Protein AF-A0A1C5ZZT8-F1 (afdb_monomer)

Solvent-accessible surface area (backbone atoms only — not comparable to full-atom values): 4144 Å² total; per-residue (Å²): 130,61,67,69,38,53,55,51,50,50,49,27,50,76,54,52,60,29,57,58,69,66,40,69,66,48,29,63,74,67,67,50,93,44,54,68,58,48,51,55,30,48,50,61,29,43,80,64,57,50,33,39,76,55,98,75,24,33,25,55,54,46,65,65,58,38,53,50,44,69,74,75,108

Nearest PDB structures (foldseek):
  2qen-assembly1_A  TM=8.031E-01  e=3.240E-02  unclassified
  5x12-assembly1_A-2  TM=6.680E-01  e=3.689E-02  Bacillus spizizenii str. W23
  5zc2-assembly1_B  TM=6.687E-01  e=3.457E-02  Acinetobacter baumannii
  6qwk-assembly1_B  TM=6.159E-01  e=1.266E-01  Listeria monocytogenes
  8jxk-assembly3_E  TM=6.551E-01  e=1.868E-01  Mycobacterium tuberculosis H37Rv

Foldseek 3Di:
DPPLLLLLQLLQLVVQWAAPCLDPVSCVVSVHDHSVSNVVSVVVCVVVQQWDADPRTIHGNDPVVSVVSVVPD

Secondary structure (DSSP, 8-state):
--HHHHHHHHHHHHHSSEE-TTSHHHHHHTT-S-HHHHHHHHHHHHTTTSEEEETTEEEES-HHHHHHHHHH-

Sequence (73 aa):
MPEKQKELLIAITKEGKASAITYGAFIKKYRLPSSSSVQSALKGLLEKDFVTQEAGAYQIYDRFFGLWLQRNY

Structure (mmCIF, N/CA/C/O backbone):
data_AF-A0A1C5ZZT8-F1
#
_entry.id   AF-A0A1C5ZZT8-F1
#
loop_
_atom_site.group_PDB
_atom_site.id
_atom_site.type_symbol
_atom_site.label_atom_id
_atom_site.label_alt_id
_atom_site.label_comp_id
_atom_site.label_asym_id
_atom_site.label_entity_id
_atom_site.label_seq_id
_atom_site.pdbx_PDB_ins_code
_atom_site.Cartn_x
_atom_site.Cartn_y
_atom_site.Cartn_z
_atom_site.occupancy
_atom_site.B_iso_or_equiv
_atom_site.auth_seq_id
_atom_site.auth_comp_id
_atom_site.auth_asym_id
_atom_site.auth_atom_id
_atom_site.pdbx_PDB_model_num
ATOM 1 N N . MET A 1 1 ? 12.979 6.489 -0.803 1.00 60.75 1 MET A N 1
ATOM 2 C CA . MET A 1 1 ? 11.712 6.329 -0.051 1.00 60.75 1 MET A CA 1
ATOM 3 C C . MET A 1 1 ? 12.055 5.806 1.340 1.00 60.75 1 MET A C 1
ATOM 5 O O . MET A 1 1 ? 12.915 4.937 1.404 1.00 60.75 1 MET A O 1
ATOM 9 N N . PRO A 1 2 ? 11.439 6.310 2.421 1.00 77.88 2 PRO A N 1
ATOM 10 C CA . PRO A 1 2 ? 11.527 5.713 3.756 1.00 77.88 2 PRO A CA 1
ATOM 11 C C . PRO A 1 2 ? 11.131 4.231 3.710 1.00 77.88 2 PRO A C 1
ATOM 13 O O . PRO A 1 2 ? 10.137 3.901 3.060 1.00 77.88 2 PRO A O 1
ATOM 16 N N . GLU A 1 3 ? 11.850 3.353 4.414 1.00 80.19 3 GLU A N 1
ATOM 17 C CA . GLU A 1 3 ? 11.583 1.899 4.432 1.00 80.19 3 GLU A CA 1
ATOM 18 C C . GLU A 1 3 ? 10.124 1.578 4.784 1.00 80.19 3 GLU A C 1
ATOM 20 O O . GLU A 1 3 ? 9.449 0.873 4.038 1.00 80.19 3 GLU A O 1
ATOM 25 N N . LYS A 1 4 ? 9.574 2.256 5.798 1.00 81.38 4 LYS A N 1
ATOM 26 C CA . LYS A 1 4 ? 8.161 2.146 6.199 1.00 81.38 4 LYS A CA 1
ATOM 27 C C . LYS A 1 4 ? 7.149 2.434 5.083 1.00 81.38 4 LYS A C 1
ATOM 29 O O . LYS A 1 4 ? 6.076 1.838 5.058 1.00 81.38 4 LYS A O 1
ATOM 34 N N . GLN A 1 5 ? 7.454 3.367 4.172 1.00 84.88 5 GLN A N 1
ATOM 35 C CA . GLN A 1 5 ? 6.565 3.669 3.045 1.00 84.88 5 GLN A CA 1
ATOM 36 C C . GLN A 1 5 ? 6.601 2.538 2.030 1.00 84.88 5 GLN A C 1
ATOM 38 O O . GLN A 1 5 ? 5.554 2.155 1.525 1.00 84.88 5 GLN A O 1
ATOM 43 N N . LYS A 1 6 ? 7.789 1.987 1.769 1.00 85.31 6 LYS A N 1
ATOM 44 C CA . LYS A 1 6 ? 7.982 0.866 0.851 1.00 85.31 6 LYS A CA 1
ATOM 45 C C . LYS A 1 6 ? 7.262 -0.390 1.344 1.00 85.31 6 LYS A C 1
ATOM 47 O O . LYS A 1 6 ? 6.534 -1.000 0.571 1.00 85.31 6 LYS A O 1
ATOM 52 N N . GLU A 1 7 ? 7.420 -0.741 2.619 1.00 86.38 7 GLU A N 1
ATOM 53 C CA . GLU A 1 7 ? 6.743 -1.898 3.220 1.00 86.38 7 GLU A CA 1
ATOM 54 C C . GLU A 1 7 ? 5.219 -1.770 3.152 1.00 86.38 7 GLU A C 1
ATOM 56 O O . GLU A 1 7 ? 4.538 -2.710 2.746 1.00 86.38 7 GLU A O 1
ATOM 61 N N . LEU A 1 8 ? 4.683 -0.586 3.472 1.00 86.94 8 LEU A N 1
ATOM 62 C CA . LEU A 1 8 ? 3.251 -0.318 3.364 1.00 86.94 8 LEU A CA 1
ATOM 63 C C . LEU A 1 8 ? 2.755 -0.424 1.915 1.00 86.94 8 LEU A C 1
ATOM 65 O O . LEU A 1 8 ? 1.695 -0.994 1.669 1.00 86.94 8 LEU A O 1
ATOM 69 N N . LEU A 1 9 ? 3.531 0.084 0.956 1.00 86.94 9 LEU A N 1
ATOM 70 C CA . LEU A 1 9 ? 3.224 -0.006 -0.472 1.00 86.94 9 LEU A CA 1
ATOM 71 C C . LEU A 1 9 ? 3.130 -1.465 -0.927 1.00 86.94 9 LEU A C 1
ATOM 73 O O . LEU A 1 9 ? 2.147 -1.854 -1.554 1.00 86.94 9 LEU A O 1
ATOM 77 N N . ILE A 1 10 ? 4.113 -2.290 -0.560 1.00 86.56 10 ILE A N 1
ATOM 78 C CA . ILE A 1 10 ? 4.131 -3.723 -0.882 1.00 86.56 10 ILE A CA 1
ATOM 79 C C . ILE A 1 10 ? 2.947 -4.433 -0.218 1.00 86.56 10 ILE A C 1
ATOM 81 O O . ILE A 1 10 ? 2.284 -5.237 -0.866 1.00 86.56 10 ILE A O 1
ATOM 85 N N . ALA A 1 11 ? 2.635 -4.115 1.040 1.00 87.94 11 ALA A N 1
ATOM 86 C CA . ALA A 1 11 ? 1.492 -4.688 1.748 1.00 87.94 11 ALA A CA 1
ATOM 87 C C . ALA A 1 11 ? 0.162 -4.372 1.043 1.00 87.94 11 ALA A C 1
ATOM 89 O O . ALA A 1 11 ? -0.624 -5.279 0.774 1.00 87.94 11 ALA A 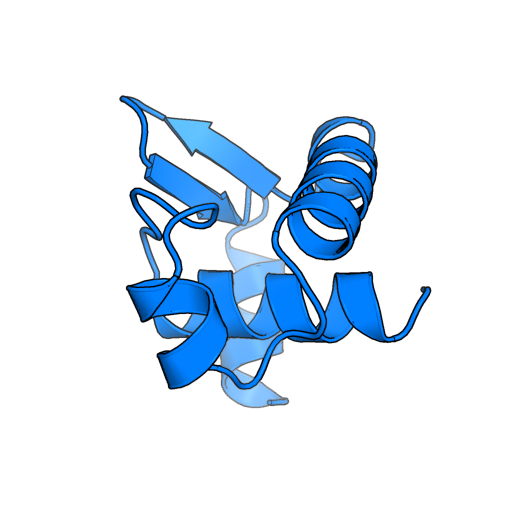O 1
ATOM 90 N N . ILE A 1 12 ? -0.055 -3.106 0.663 1.00 87.50 12 ILE A N 1
ATOM 91 C CA . ILE A 1 1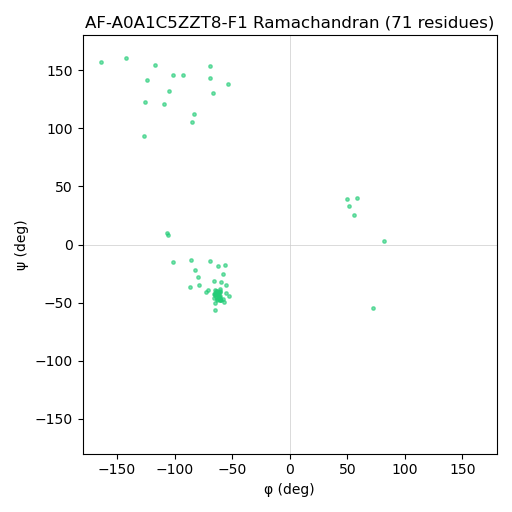2 ? -1.236 -2.679 -0.105 1.00 87.50 12 ILE A CA 1
ATOM 92 C C . ILE A 1 12 ? -1.286 -3.392 -1.462 1.00 87.50 12 ILE A C 1
ATOM 94 O O . ILE A 1 12 ? -2.343 -3.862 -1.875 1.00 87.50 12 ILE A O 1
ATOM 98 N N . THR A 1 13 ? -0.139 -3.538 -2.129 1.00 87.81 13 THR A N 1
ATOM 99 C CA . THR A 1 13 ? -0.028 -4.252 -3.412 1.00 87.81 13 THR A CA 1
ATOM 100 C C . THR A 1 13 ? -0.408 -5.726 -3.286 1.00 87.81 13 THR A C 1
ATOM 102 O O . THR A 1 13 ? -1.148 -6.247 -4.118 1.00 87.81 13 THR A O 1
ATOM 105 N N . LYS A 1 14 ? 0.102 -6.410 -2.253 1.00 84.69 14 LYS A N 1
ATOM 106 C CA . LYS A 1 14 ? -0.167 -7.834 -2.002 1.00 84.69 14 LYS A CA 1
ATOM 107 C C . LYS A 1 14 ? -1.625 -8.080 -1.651 1.00 84.69 14 LYS A C 1
ATOM 109 O O . LYS A 1 14 ? -2.164 -9.127 -1.990 1.00 84.69 14 LYS A O 1
ATOM 114 N N . GLU A 1 15 ? -2.263 -7.110 -1.011 1.00 84.50 15 GLU A N 1
ATOM 115 C CA . GLU A 1 15 ? -3.682 -7.180 -0.691 1.00 84.50 15 GLU A CA 1
ATOM 116 C C . GLU A 1 15 ? -4.579 -6.769 -1.871 1.00 84.50 15 GLU A C 1
ATOM 118 O O . GLU A 1 15 ? -5.742 -7.161 -1.928 1.00 84.50 15 GLU A O 1
ATOM 123 N N . GLY A 1 16 ? -4.044 -6.005 -2.831 1.00 79.25 16 GLY A N 1
ATOM 124 C CA . GLY A 1 16 ? -4.740 -5.482 -4.010 1.00 79.25 16 GLY A CA 1
ATOM 125 C C . GLY A 1 16 ? -5.717 -4.355 -3.667 1.00 79.25 16 GLY A C 1
ATOM 126 O O . GLY A 1 16 ? -5.611 -3.255 -4.206 1.00 79.25 16 GLY A O 1
ATOM 127 N N . LYS A 1 17 ? -6.638 -4.621 -2.735 1.00 78.62 17 LYS A N 1
ATOM 128 C CA . LYS A 1 17 ? -7.533 -3.651 -2.097 1.00 78.62 17 LYS A CA 1
ATOM 129 C C . LYS A 1 17 ? -7.397 -3.784 -0.586 1.00 78.62 17 LYS A C 1
ATOM 131 O O . LYS A 1 17 ? -8.059 -4.610 0.037 1.00 78.62 17 LYS A O 1
ATOM 136 N N . ALA A 1 18 ? -6.521 -2.980 0.001 1.00 82.00 18 ALA A N 1
ATOM 137 C CA . ALA A 1 18 ? -6.269 -3.017 1.431 1.00 82.00 18 ALA A CA 1
ATOM 138 C C . ALA A 1 18 ? -7.300 -2.155 2.166 1.00 82.00 18 ALA A C 1
ATOM 140 O O . ALA A 1 18 ? -7.242 -0.925 2.141 1.00 82.00 18 ALA A O 1
ATOM 141 N N . SER A 1 19 ? -8.256 -2.789 2.831 1.00 77.62 19 SER A N 1
ATOM 142 C CA . SER A 1 19 ? -9.181 -2.107 3.738 1.00 77.62 19 SER A CA 1
ATOM 143 C C . SER A 1 19 ? -8.625 -2.144 5.158 1.00 77.62 19 SER A C 1
ATOM 145 O O . SER A 1 19 ? -7.988 -3.112 5.560 1.00 77.62 19 SER A O 1
ATOM 147 N N . ALA A 1 20 ? -8.867 -1.089 5.938 1.00 76.94 20 ALA A N 1
ATOM 148 C CA . ALA A 1 20 ? -8.447 -1.031 7.341 1.00 76.94 20 ALA A CA 1
ATOM 149 C C . ALA A 1 20 ? -6.923 -1.201 7.571 1.00 76.94 20 ALA A C 1
ATOM 151 O O . ALA A 1 20 ? -6.494 -1.801 8.550 1.00 76.94 20 ALA A O 1
ATOM 152 N N . ILE A 1 21 ? -6.080 -0.602 6.726 1.00 74.56 21 ILE A N 1
ATOM 153 C CA . ILE A 1 21 ? -4.606 -0.612 6.871 1.00 74.56 21 ILE A CA 1
ATOM 154 C C . ILE A 1 21 ? -4.071 -0.076 8.213 1.00 74.56 21 ILE A C 1
ATOM 156 O O . ILE A 1 21 ? -2.925 -0.332 8.576 1.00 74.56 21 ILE A O 1
ATOM 160 N N . THR A 1 22 ? -4.884 0.660 8.971 1.00 72.94 22 THR A N 1
ATOM 161 C CA . THR A 1 22 ? -4.553 1.145 10.320 1.00 72.94 22 THR A CA 1
ATOM 162 C C . THR A 1 22 ? -4.868 0.150 11.434 1.00 72.94 22 THR A C 1
ATOM 164 O O . THR A 1 22 ? -4.404 0.349 12.562 1.00 72.94 22 THR A O 1
ATOM 167 N N . TYR A 1 23 ? -5.632 -0.910 11.146 1.00 76.88 23 TYR A N 1
ATOM 168 C CA . TYR A 1 23 ? -5.967 -1.940 12.123 1.00 76.88 23 TYR A CA 1
ATOM 169 C C . TYR A 1 23 ? -4.737 -2.768 12.492 1.00 76.88 23 TYR A C 1
ATOM 171 O O . TYR A 1 23 ? -3.921 -3.144 11.647 1.00 76.88 23 TYR A O 1
ATOM 179 N N . GLY A 1 24 ? -4.661 -3.155 13.768 1.00 73.56 24 GLY A N 1
ATOM 180 C CA . GLY A 1 24 ? -3.573 -3.988 14.287 1.00 73.56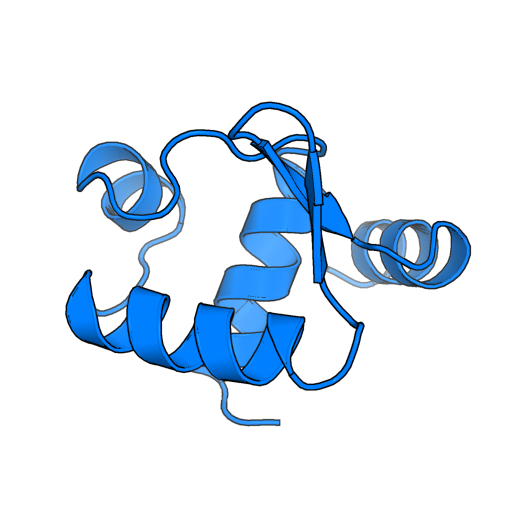 24 GLY A CA 1
ATOM 181 C C . GLY A 1 24 ? -3.431 -5.341 13.576 1.00 73.56 24 GLY A C 1
ATOM 182 O O . GLY A 1 24 ? -2.332 -5.887 13.527 1.00 73.56 24 GLY A O 1
ATOM 183 N N . ALA A 1 25 ? -4.508 -5.862 12.979 1.00 78.44 25 ALA A N 1
ATOM 184 C CA . ALA A 1 25 ? -4.475 -7.089 12.183 1.00 78.44 25 ALA A CA 1
ATOM 185 C C . ALA A 1 25 ? -3.605 -6.944 10.922 1.00 78.44 25 ALA A C 1
ATOM 187 O O . ALA A 1 25 ? -2.765 -7.803 10.661 1.00 78.44 25 ALA A O 1
ATOM 188 N N . PHE A 1 26 ? -3.745 -5.835 10.187 1.00 83.00 26 PHE A N 1
ATOM 189 C CA . PHE A 1 26 ? -2.942 -5.543 8.996 1.00 83.00 26 PHE A CA 1
ATOM 190 C C . PHE A 1 26 ? -1.468 -5.337 9.370 1.00 83.00 26 PHE A C 1
ATOM 192 O O . PHE A 1 26 ? -0.565 -5.907 8.761 1.00 83.00 26 PHE A O 1
ATOM 199 N N . ILE A 1 27 ? -1.229 -4.607 10.460 1.00 83.75 27 ILE A N 1
ATOM 200 C CA . ILE A 1 27 ? 0.114 -4.349 10.989 1.00 83.75 27 ILE A CA 1
ATOM 201 C C . ILE A 1 27 ? 0.811 -5.651 11.385 1.00 83.75 27 ILE A C 1
ATOM 203 O O . ILE A 1 27 ? 1.957 -5.863 11.002 1.00 83.75 27 ILE A O 1
ATOM 207 N N . LYS A 1 28 ? 0.121 -6.560 12.087 1.00 83.06 28 LYS A N 1
ATOM 208 C CA . LYS A 1 28 ? 0.669 -7.882 12.427 1.00 83.06 28 LYS A CA 1
ATOM 209 C C . LYS A 1 28 ? 0.917 -8.747 11.194 1.00 83.06 28 LYS A C 1
ATOM 211 O O . LYS A 1 28 ? 1.953 -9.402 11.129 1.00 83.06 28 LYS A O 1
ATOM 216 N N . LYS A 1 29 ? -0.006 -8.743 10.228 1.00 84.69 29 LYS A N 1
ATOM 217 C CA . LYS A 1 29 ? 0.077 -9.555 9.004 1.00 84.69 29 LYS A CA 1
ATOM 218 C C . LYS A 1 29 ? 1.315 -9.219 8.170 1.00 84.69 29 LYS A C 1
ATOM 220 O O . LYS A 1 29 ? 1.976 -10.132 7.689 1.00 84.69 29 LYS A O 1
ATOM 225 N N . TYR A 1 30 ? 1.657 -7.934 8.064 1.00 83.88 30 TYR A N 1
ATOM 226 C CA . TYR A 1 30 ? 2.811 -7.459 7.290 1.00 83.88 30 TYR A CA 1
ATOM 227 C C . TYR A 1 30 ? 3.997 -7.006 8.149 1.00 83.88 30 TYR A C 1
ATOM 229 O O . TYR A 1 30 ? 4.936 -6.428 7.616 1.00 83.88 30 TYR A O 1
ATOM 237 N N . ARG A 1 31 ? 3.965 -7.264 9.465 1.00 80.50 31 ARG A N 1
ATOM 238 C CA . ARG A 1 31 ? 4.995 -6.848 10.441 1.00 80.50 31 ARG A CA 1
ATOM 239 C C . ARG A 1 31 ? 5.375 -5.364 10.341 1.00 80.50 31 ARG A C 1
ATOM 241 O O . ARG A 1 31 ? 6.533 -4.997 10.501 1.00 80.50 31 ARG A O 1
ATOM 248 N N . LEU A 1 32 ? 4.382 -4.510 10.107 1.00 82.62 32 LEU A N 1
ATOM 249 C CA . LEU A 1 32 ? 4.578 -3.065 10.038 1.00 82.62 32 LEU A CA 1
ATOM 250 C C . LEU A 1 32 ? 4.921 -2.504 11.432 1.00 82.62 32 LEU A C 1
ATOM 252 O O . LEU A 1 32 ? 4.504 -3.071 12.443 1.00 82.62 32 LEU A O 1
ATOM 256 N N . PRO A 1 33 ? 5.638 -1.369 11.516 1.00 76.38 33 PRO A N 1
ATOM 257 C CA . PRO A 1 33 ? 6.192 -0.886 12.779 1.00 76.38 33 PRO A CA 1
ATOM 258 C C . PRO A 1 33 ? 5.124 -0.495 13.810 1.00 76.38 33 PRO A C 1
ATOM 260 O O . PRO A 1 33 ? 5.131 -0.985 14.934 1.00 76.38 33 PRO A O 1
ATOM 263 N N . SER A 1 34 ? 4.209 0.418 13.476 1.00 81.56 34 SER A N 1
ATOM 264 C CA . SER A 1 34 ? 3.136 0.876 14.380 1.00 81.56 34 SER A CA 1
ATOM 265 C C . SER A 1 34 ? 2.044 1.605 13.598 1.00 81.56 34 SER A C 1
ATOM 267 O O . SER A 1 34 ? 2.341 2.175 12.546 1.00 81.56 34 SER A O 1
ATOM 269 N N . SER A 1 35 ? 0.814 1.682 14.127 1.00 81.25 35 SER A N 1
ATOM 270 C CA . SER A 1 35 ? -0.307 2.370 13.454 1.00 81.25 35 SER A CA 1
ATOM 271 C C . SER A 1 35 ? 0.015 3.822 13.106 1.00 81.25 35 SER A C 1
ATOM 273 O O . SER A 1 35 ? -0.279 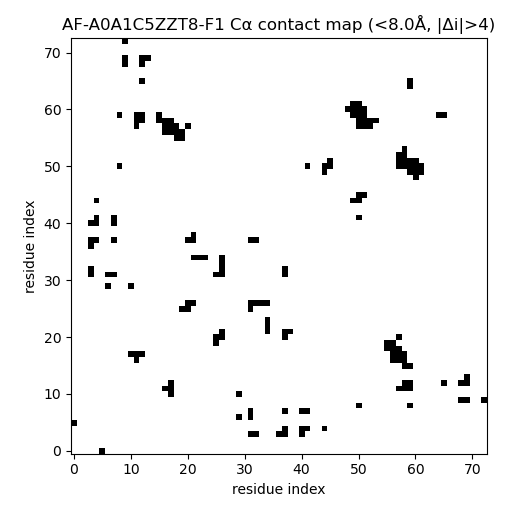4.248 11.993 1.00 81.25 35 SER A O 1
ATOM 275 N N . SER A 1 36 ? 0.675 4.567 14.000 1.00 83.12 36 SER A N 1
ATOM 276 C CA . SER A 1 36 ? 1.071 5.959 13.733 1.00 83.12 36 SER A CA 1
ATOM 277 C C . SER A 1 36 ? 2.081 6.064 12.589 1.00 83.12 36 SER A C 1
ATOM 279 O O . SER A 1 36 ? 1.929 6.896 11.699 1.00 83.12 36 SER A O 1
ATOM 281 N N . SER A 1 37 ? 3.076 5.174 12.556 1.00 83.25 37 SER A N 1
ATOM 282 C CA . SER A 1 37 ? 4.061 5.119 11.469 1.00 83.25 37 SER A CA 1
ATOM 283 C C . SER A 1 37 ? 3.419 4.763 10.130 1.00 83.25 37 SER A C 1
ATOM 285 O O . SER A 1 37 ? 3.769 5.363 9.114 1.00 83.25 37 SER A O 1
ATOM 287 N N . VAL A 1 38 ? 2.465 3.828 10.134 1.00 86.19 38 VAL A N 1
ATOM 288 C CA . VAL A 1 38 ? 1.680 3.439 8.955 1.00 86.19 38 VAL A CA 1
ATOM 289 C C . VAL A 1 38 ? 0.805 4.595 8.475 1.00 86.19 38 VAL A C 1
ATOM 291 O O . VAL A 1 38 ? 0.786 4.876 7.284 1.00 86.19 38 VAL A O 1
ATOM 294 N N . GLN A 1 39 ? 0.150 5.324 9.380 1.00 86.62 39 GLN A N 1
ATOM 295 C CA . GLN A 1 39 ? -0.644 6.513 9.053 1.00 86.62 39 GLN A CA 1
ATOM 296 C C . GLN A 1 39 ? 0.194 7.622 8.409 1.00 86.62 39 GLN A C 1
ATOM 298 O O . GLN A 1 39 ? -0.179 8.140 7.359 1.00 86.62 39 GLN A O 1
ATOM 303 N N . SER A 1 40 ? 1.353 7.963 8.981 1.00 88.44 40 SER A N 1
ATOM 304 C CA . SER A 1 40 ? 2.238 8.964 8.372 1.00 88.44 40 SER A CA 1
ATOM 305 C C . SER A 1 40 ? 2.788 8.501 7.022 1.00 88.44 40 SER A C 1
ATOM 307 O O . SER A 1 40 ? 2.890 9.297 6.092 1.00 88.44 40 SER A O 1
ATOM 309 N N . ALA A 1 41 ? 3.138 7.215 6.899 1.00 87.94 41 ALA A N 1
ATOM 310 C CA . ALA A 1 41 ? 3.602 6.635 5.644 1.00 87.94 41 ALA A CA 1
ATOM 311 C C . ALA A 1 41 ? 2.517 6.694 4.562 1.00 87.94 41 ALA A C 1
ATOM 313 O O . ALA A 1 41 ? 2.806 7.149 3.458 1.00 87.94 41 ALA A O 1
ATOM 314 N N . LEU A 1 42 ? 1.289 6.297 4.905 1.00 87.50 42 LEU A N 1
ATOM 315 C CA . LEU A 1 42 ? 0.106 6.352 4.054 1.00 87.50 42 LEU A CA 1
ATOM 316 C C . LEU A 1 42 ? -0.172 7.771 3.569 1.00 87.50 42 LEU A C 1
ATOM 318 O O . LEU A 1 42 ? -0.357 7.975 2.375 1.00 87.50 42 LEU A O 1
ATOM 322 N N . LYS A 1 43 ? -0.175 8.748 4.481 1.00 88.19 43 LYS A N 1
ATOM 323 C CA . LYS A 1 43 ? -0.441 10.146 4.140 1.00 88.19 43 LYS A CA 1
ATOM 324 C C . LYS A 1 43 ? 0.558 10.654 3.100 1.00 88.19 43 LYS A C 1
ATOM 326 O O . LYS A 1 43 ? 0.147 11.133 2.054 1.00 88.19 43 LYS A O 1
ATOM 331 N N . GLY A 1 44 ? 1.848 10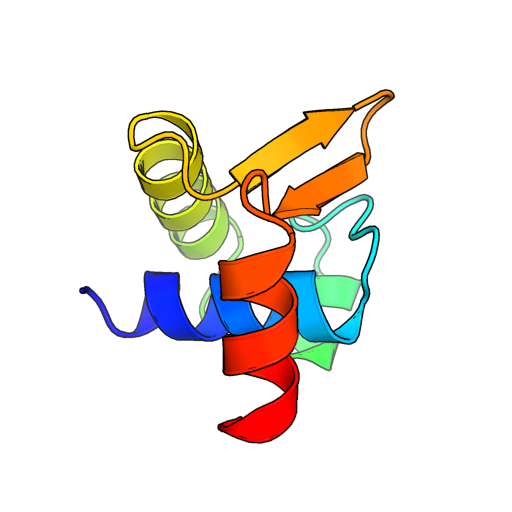.389 3.307 1.00 89.06 44 GLY A N 1
ATOM 332 C CA . GLY A 1 44 ? 2.878 10.743 2.331 1.00 89.06 44 GLY A CA 1
ATOM 333 C C . GLY A 1 44 ? 2.840 9.937 1.023 1.00 89.06 44 GLY A C 1
ATOM 334 O O . GLY A 1 44 ? 3.533 10.311 0.082 1.00 89.06 44 GLY A O 1
ATOM 335 N N . LEU A 1 45 ? 2.107 8.818 0.959 1.00 87.88 45 LEU A N 1
ATOM 336 C CA . LEU A 1 45 ? 1.860 8.070 -0.283 1.00 87.88 45 LEU A CA 1
ATOM 337 C C . LEU A 1 45 ? 0.641 8.612 -1.038 1.00 87.88 45 LEU A C 1
ATOM 339 O O . LEU A 1 45 ? 0.683 8.664 -2.263 1.00 87.88 45 LEU A O 1
ATOM 343 N N . LEU A 1 46 ? -0.400 9.038 -0.315 1.00 87.69 46 LEU A N 1
ATOM 344 C CA . LEU A 1 46 ? -1.569 9.731 -0.865 1.00 87.69 46 LEU A CA 1
ATOM 345 C C . LEU A 1 46 ? -1.181 11.106 -1.424 1.00 87.69 46 LEU A C 1
ATOM 347 O O . LEU A 1 46 ? -1.530 11.421 -2.549 1.00 87.69 46 LEU A O 1
ATOM 351 N N . GLU A 1 47 ? -0.390 11.889 -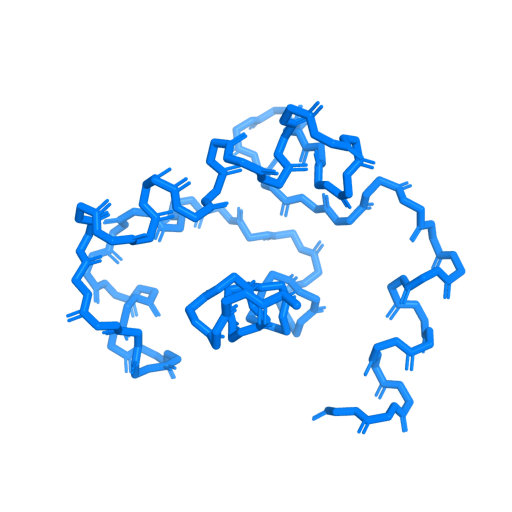0.682 1.00 88.81 47 GLU A N 1
ATOM 352 C CA . GLU A 1 47 ? 0.092 13.218 -1.112 1.00 88.81 47 GLU A CA 1
ATOM 353 C C . GLU A 1 47 ? 0.982 13.178 -2.362 1.00 88.81 47 GLU A C 1
ATOM 355 O O . GLU A 1 47 ? 1.211 14.201 -2.996 1.00 88.81 47 GLU A O 1
ATOM 360 N N . LYS A 1 48 ? 1.531 12.007 -2.684 1.00 86.19 48 LYS A N 1
ATOM 361 C CA . LYS A 1 48 ? 2.389 11.785 -3.850 1.00 86.19 48 LYS A CA 1
ATOM 362 C C . LYS A 1 48 ? 1.677 11.016 -4.968 1.00 86.19 48 LYS A C 1
ATOM 364 O O . LYS A 1 48 ? 2.355 10.551 -5.879 1.00 86.19 48 LYS A O 1
ATOM 369 N N . ASP A 1 49 ? 0.367 10.797 -4.842 1.00 86.81 49 ASP A N 1
ATOM 370 C CA . ASP A 1 49 ? -0.463 10.047 -5.792 1.00 86.81 49 ASP A CA 1
ATOM 371 C C . ASP A 1 49 ? 0.033 8.613 -6.086 1.00 86.81 49 ASP A C 1
ATOM 373 O O . ASP A 1 49 ? -0.263 8.028 -7.125 1.00 86.81 49 ASP A O 1
ATOM 377 N N . PHE A 1 50 ? 0.777 7.992 -5.159 1.00 86.25 50 PHE A N 1
ATOM 378 C CA . PHE A 1 50 ? 1.187 6.585 -5.297 1.00 86.25 50 PHE A CA 1
ATOM 379 C C . PHE A 1 50 ? 0.059 5.621 -4.925 1.00 86.25 50 PHE A C 1
ATOM 381 O O . PHE A 1 50 ? -0.061 4.531 -5.487 1.00 86.25 50 PHE A O 1
ATOM 388 N N . VAL A 1 51 ? -0.751 6.003 -3.941 1.00 87.81 51 VAL A N 1
ATOM 389 C CA . VAL A 1 51 ? -1.869 5.217 -3.416 1.00 87.81 51 VAL A CA 1
ATOM 390 C C . VAL A 1 51 ? -3.117 6.077 -3.521 1.00 87.81 51 VAL A C 1
ATOM 392 O O . VAL A 1 51 ? -3.058 7.271 -3.261 1.00 87.81 51 VAL A O 1
ATOM 395 N N . THR A 1 52 ? -4.241 5.466 -3.872 1.00 89.25 52 THR A N 1
ATOM 396 C CA . THR A 1 52 ? -5.561 6.092 -3.862 1.00 89.25 52 THR A CA 1
ATOM 397 C C . THR A 1 52 ? -6.474 5.377 -2.874 1.00 89.25 52 THR A C 1
ATOM 399 O O . THR A 1 52 ? -6.278 4.196 -2.562 1.00 89.25 52 THR A O 1
ATOM 402 N N . GLN A 1 53 ? -7.466 6.102 -2.363 1.00 86.62 53 GLN A N 1
ATOM 403 C CA . GLN A 1 53 ? -8.509 5.555 -1.512 1.00 86.62 53 GLN A CA 1
ATOM 404 C C . GLN A 1 53 ? -9.833 5.539 -2.278 1.00 86.62 53 GLN A C 1
ATOM 406 O O . GLN A 1 53 ? -10.344 6.584 -2.667 1.00 86.62 53 GLN A O 1
ATOM 411 N N . GLU A 1 54 ? -10.418 4.356 -2.441 1.00 83.19 54 GLU A N 1
ATOM 412 C CA . GLU A 1 54 ? -11.715 4.162 -3.085 1.00 83.19 54 GLU A CA 1
ATOM 413 C C . GLU A 1 54 ? -12.633 3.375 -2.144 1.00 83.19 54 GLU A C 1
ATOM 415 O O . GLU A 1 54 ? -12.288 2.281 -1.699 1.00 83.19 54 GLU A O 1
ATOM 420 N N . ALA A 1 55 ? -13.793 3.946 -1.800 1.00 80.12 55 ALA A N 1
ATOM 421 C CA . ALA A 1 55 ? -14.803 3.318 -0.935 1.00 80.12 55 ALA A CA 1
ATOM 422 C C . ALA A 1 55 ? -14.260 2.767 0.408 1.00 80.12 55 ALA A C 1
ATOM 424 O O . ALA A 1 55 ? -14.728 1.751 0.917 1.00 80.12 55 ALA A O 1
ATOM 425 N N . GLY A 1 56 ? -13.248 3.423 0.989 1.00 79.06 56 GLY A N 1
ATOM 426 C CA . GLY A 1 56 ? -12.612 2.991 2.242 1.00 79.06 56 GLY A CA 1
ATOM 427 C C . GLY A 1 56 ? -11.554 1.888 2.089 1.00 79.06 56 GLY A C 1
ATOM 428 O O . GLY A 1 56 ? -10.982 1.451 3.091 1.00 79.06 56 GLY A O 1
ATOM 429 N N . ALA A 1 57 ? -11.254 1.462 0.862 1.00 85.44 57 ALA A N 1
ATOM 430 C CA . ALA A 1 57 ? -10.119 0.610 0.532 1.00 85.44 57 ALA A CA 1
ATOM 431 C C . ALA A 1 57 ? -8.978 1.439 -0.068 1.00 85.44 57 ALA A C 1
ATOM 433 O O . ALA A 1 57 ? -9.207 2.410 -0.783 1.00 85.44 57 ALA A O 1
ATOM 434 N N . TYR A 1 58 ? -7.744 1.038 0.212 1.00 88.38 58 TYR A N 1
ATOM 435 C CA . TYR A 1 58 ? -6.539 1.642 -0.335 1.00 88.38 58 TYR A CA 1
ATOM 436 C C . TYR A 1 58 ? -5.957 0.728 -1.407 1.00 88.38 58 TYR A C 1
ATOM 438 O O . TYR A 1 58 ? -5.820 -0.478 -1.197 1.00 88.38 58 TYR A O 1
ATOM 446 N N . GLN A 1 59 ? -5.615 1.303 -2.553 1.00 88.88 59 GLN A N 1
ATOM 447 C CA . GLN A 1 59 ? -5.011 0.591 -3.676 1.00 88.88 59 GLN A CA 1
ATOM 448 C C . GLN A 1 59 ? -3.965 1.470 -4.351 1.00 88.88 59 GLN A C 1
ATOM 450 O O . GLN A 1 59 ? -3.962 2.689 -4.186 1.00 88.88 59 GLN A O 1
ATOM 455 N N . ILE A 1 60 ? -3.061 0.861 -5.112 1.00 89.69 60 ILE A N 1
ATOM 456 C CA . ILE A 1 60 ? -2.105 1.635 -5.904 1.00 89.69 60 ILE A CA 1
ATOM 457 C C . ILE A 1 60 ? -2.871 2.387 -6.987 1.00 89.69 60 ILE A C 1
ATOM 459 O O . ILE A 1 60 ? -3.685 1.794 -7.693 1.00 89.69 60 ILE A O 1
ATOM 463 N N . TYR A 1 61 ? -2.600 3.685 -7.099 1.00 87.06 61 TYR A N 1
ATOM 464 C CA . TYR A 1 61 ? -3.207 4.528 -8.123 1.00 87.06 61 TYR A CA 1
ATOM 465 C C . TYR A 1 61 ? -2.761 4.094 -9.527 1.00 87.06 61 TYR A C 1
ATOM 467 O O . TYR A 1 61 ? -3.583 3.827 -10.402 1.00 87.06 61 TYR A O 1
ATOM 475 N N . ASP A 1 62 ? -1.450 3.939 -9.720 1.00 86.94 62 ASP A N 1
ATOM 476 C CA . ASP A 1 62 ? -0.875 3.475 -10.978 1.00 86.94 62 ASP A CA 1
ATOM 477 C C . ASP A 1 62 ? -0.898 1.937 -11.094 1.00 86.94 62 ASP A C 1
ATOM 479 O O . ASP A 1 62 ? -0.185 1.198 -10.404 1.00 86.94 62 ASP A O 1
ATOM 483 N N . ARG A 1 63 ? -1.717 1.438 -12.023 1.00 82.31 63 ARG A N 1
ATOM 484 C CA . ARG A 1 63 ? -1.876 0.002 -12.292 1.00 82.31 63 ARG A CA 1
ATOM 485 C C . ARG A 1 63 ? -0.564 -0.666 -12.728 1.00 82.31 63 ARG A C 1
ATOM 487 O O . ARG A 1 63 ? -0.309 -1.802 -12.331 1.00 82.31 63 ARG A O 1
ATOM 494 N N . PHE A 1 64 ? 0.265 0.011 -13.526 1.00 86.69 64 PHE A N 1
ATOM 495 C CA . PHE A 1 64 ? 1.553 -0.516 -13.984 1.00 86.69 64 PHE A CA 1
ATOM 496 C C . PHE A 1 64 ? 2.564 -0.565 -12.848 1.00 86.69 64 PHE A C 1
ATOM 498 O O . PHE A 1 64 ? 3.287 -1.551 -12.717 1.00 86.69 64 PHE A O 1
ATOM 505 N N . PHE A 1 65 ? 2.573 0.452 -11.989 1.00 85.94 65 PHE A N 1
ATOM 506 C CA . PHE A 1 65 ? 3.410 0.465 -10.799 1.00 85.94 65 PHE A CA 1
ATOM 507 C C . PHE A 1 65 ? 3.048 -0.682 -9.852 1.00 85.94 65 PHE A C 1
ATOM 509 O O . PHE A 1 65 ? 3.937 -1.382 -9.367 1.00 85.94 65 PHE A O 1
ATOM 516 N N . GLY A 1 66 ? 1.752 -0.949 -9.660 1.00 85.94 66 GLY A N 1
ATOM 517 C CA . GLY A 1 66 ? 1.286 -2.102 -8.886 1.00 85.94 66 GLY A CA 1
ATOM 518 C C . GLY A 1 66 ? 1.723 -3.443 -9.476 1.00 85.94 66 GLY A C 1
ATOM 519 O O . GLY A 1 66 ? 2.228 -4.297 -8.749 1.00 85.94 66 GL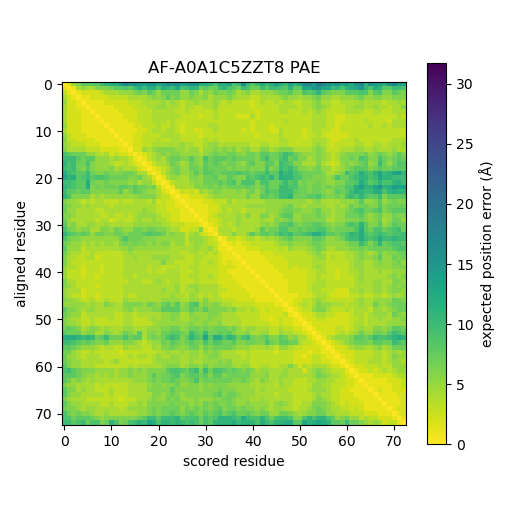Y A O 1
ATOM 520 N N . LEU A 1 67 ? 1.615 -3.614 -10.797 1.00 86.50 67 LEU A N 1
ATOM 521 C CA . LEU A 1 67 ? 2.105 -4.814 -11.489 1.00 86.50 67 LEU A CA 1
ATOM 522 C C . LEU A 1 67 ? 3.626 -4.973 -11.371 1.00 86.50 67 LEU A C 1
ATOM 524 O O . LEU A 1 67 ? 4.131 -6.082 -11.190 1.00 86.50 67 LEU A O 1
ATOM 528 N N . TRP A 1 68 ? 4.364 -3.868 -11.463 1.00 89.25 68 TRP A N 1
ATOM 529 C CA . TRP A 1 68 ? 5.811 -3.865 -11.296 1.00 89.25 68 TRP A CA 1
ATOM 530 C C . TRP A 1 68 ? 6.203 -4.265 -9.871 1.00 89.25 68 TRP A C 1
ATOM 532 O O . TRP A 1 68 ? 7.082 -5.109 -9.702 1.00 89.25 68 TRP A O 1
ATOM 542 N N . LEU A 1 69 ? 5.513 -3.741 -8.856 1.00 85.69 69 LEU A N 1
ATOM 543 C CA . LEU A 1 69 ? 5.715 -4.125 -7.459 1.00 85.69 69 LEU A CA 1
ATOM 544 C C . LEU A 1 69 ? 5.429 -5.606 -7.230 1.00 85.69 69 LEU A C 1
ATOM 546 O O . LEU A 1 69 ? 6.273 -6.266 -6.641 1.00 85.69 69 LEU A O 1
ATOM 550 N N . GLN A 1 70 ? 4.322 -6.142 -7.756 1.00 83.88 70 GLN A N 1
ATOM 551 C CA . GLN A 1 70 ? 4.016 -7.577 -7.657 1.00 83.88 70 GLN A CA 1
ATOM 552 C C . GLN A 1 70 ? 5.076 -8.472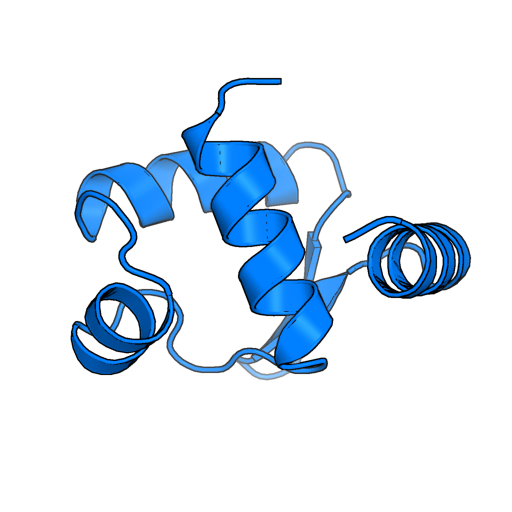 -8.306 1.00 83.88 70 GLN A C 1
ATOM 554 O O . GLN A 1 70 ? 5.278 -9.601 -7.871 1.00 83.88 70 GLN A O 1
ATOM 559 N N . ARG A 1 71 ? 5.730 -8.004 -9.375 1.00 85.75 71 ARG A N 1
ATOM 560 C CA . ARG A 1 71 ? 6.803 -8.760 -10.034 1.00 85.75 71 ARG A CA 1
ATOM 561 C C . ARG A 1 71 ? 8.148 -8.657 -9.321 1.00 85.75 71 ARG A C 1
ATOM 563 O O . ARG A 1 71 ? 8.958 -9.564 -9.470 1.00 85.75 71 ARG A O 1
ATOM 570 N N . ASN A 1 72 ? 8.406 -7.561 -8.607 1.00 83.62 72 ASN A N 1
ATOM 571 C CA . ASN A 1 72 ? 9.708 -7.288 -7.992 1.00 83.62 72 ASN A CA 1
ATOM 572 C C . ASN A 1 72 ? 9.756 -7.575 -6.474 1.00 83.62 72 ASN A C 1
ATOM 574 O O . ASN A 1 72 ? 10.860 -7.634 -5.935 1.00 83.62 72 ASN A O 1
ATOM 578 N N . TYR A 1 73 ? 8.612 -7.736 -5.786 1.00 75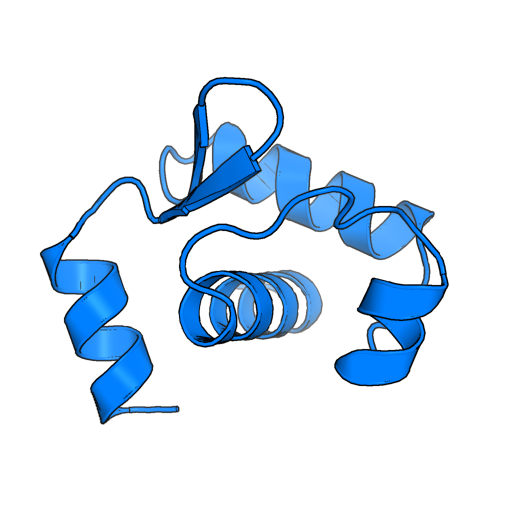.88 73 TYR A N 1
ATOM 579 C CA . TYR A 1 73 ? 8.489 -7.888 -4.318 1.00 75.88 73 TYR A CA 1
ATOM 580 C C . TYR A 1 73 ? 7.368 -8.853 -3.885 1.00 75.88 73 TYR A C 1
ATOM 582 O O . TYR A 1 73 ? 7.490 -9.497 -2.808 1.00 75.88 73 TYR A O 1
#

pLDDT: mean 83.68, std 4.94, range [60.75, 89.69]

Radius of gyration: 10.94 Å; Cα contacts (8 Å, |Δi|>4): 89; chains: 1; bounding box: 26×23×28 Å

Mean predicted aligned error: 4.79 Å